Protein AF-A0A926H171-F1 (afdb_monomer)

Radius of gyration: 18.85 Å; Cα contacts (8 Å, |Δi|>4): 14; chains: 1; bounding box: 48×24×40 Å

Structure (mmCIF, N/CA/C/O backbone):
data_AF-A0A926H171-F1
#
_entry.id   AF-A0A926H171-F1
#
loop_
_atom_site.group_PDB
_atom_site.id
_atom_site.type_symbol
_atom_site.label_atom_id
_atom_site.label_alt_id
_atom_site.label_comp_id
_atom_site.label_asym_id
_atom_site.label_entity_id
_atom_site.label_seq_id
_atom_site.pdbx_PDB_ins_code
_atom_site.Cartn_x
_atom_site.Cartn_y
_atom_site.Cartn_z
_atom_site.occupancy
_atom_site.B_iso_or_equiv
_atom_site.auth_seq_id
_atom_site.auth_comp_id
_atom_site.auth_asym_id
_atom_site.auth_atom_id
_atom_site.pdbx_PDB_model_num
ATOM 1 N N . MET A 1 1 ? 33.001 -5.082 -16.791 1.00 49.00 1 MET A N 1
ATOM 2 C CA . MET A 1 1 ? 31.889 -4.199 -16.366 1.00 49.00 1 MET A CA 1
ATOM 3 C C . MET A 1 1 ? 30.889 -5.026 -15.550 1.00 49.00 1 MET A C 1
ATOM 5 O O . MET A 1 1 ? 30.113 -5.771 -16.131 1.00 49.00 1 MET A O 1
ATOM 9 N N . ASN A 1 2 ? 30.953 -4.968 -14.213 1.00 53.59 2 ASN A N 1
ATOM 10 C CA . ASN A 1 2 ? 30.088 -5.729 -13.294 1.00 53.59 2 ASN A CA 1
ATOM 11 C C . ASN A 1 2 ? 28.618 -5.270 -13.402 1.00 53.59 2 ASN A C 1
ATOM 13 O O . ASN A 1 2 ? 28.209 -4.334 -12.718 1.00 53.59 2 ASN A O 1
ATOM 17 N N . ARG A 1 3 ? 27.794 -5.920 -14.233 1.00 62.59 3 ARG A N 1
ATOM 18 C CA . ARG A 1 3 ? 26.340 -5.674 -14.268 1.00 62.59 3 ARG A CA 1
ATOM 19 C C . ARG A 1 3 ? 25.646 -6.490 -13.175 1.00 62.59 3 ARG A C 1
ATOM 21 O O . ARG A 1 3 ? 24.990 -7.481 -13.460 1.00 62.59 3 ARG A O 1
ATOM 28 N N . ARG A 1 4 ? 25.795 -6.069 -11.914 1.00 67.19 4 ARG A N 1
ATOM 29 C CA . ARG A 1 4 ? 25.124 -6.711 -10.764 1.00 67.19 4 ARG A CA 1
ATOM 30 C C . ARG A 1 4 ? 23.589 -6.583 -10.805 1.00 67.19 4 ARG A C 1
ATOM 32 O O . ARG A 1 4 ? 22.918 -7.393 -10.186 1.00 67.19 4 ARG A O 1
ATOM 39 N N . PHE A 1 5 ? 23.035 -5.638 -11.579 1.00 71.25 5 PHE A N 1
ATOM 40 C CA . PHE A 1 5 ? 21.583 -5.448 -11.738 1.00 71.25 5 PHE A CA 1
ATOM 41 C C . PHE A 1 5 ? 21.187 -5.138 -13.197 1.00 71.25 5 PHE A C 1
ATOM 43 O O . PHE A 1 5 ? 21.019 -3.971 -13.558 1.00 71.25 5 PHE A O 1
ATOM 50 N N . PRO A 1 6 ? 21.038 -6.156 -14.065 1.00 71.31 6 PRO A N 1
ATOM 51 C CA . PRO A 1 6 ? 20.669 -5.953 -15.469 1.00 71.31 6 PRO A CA 1
ATOM 52 C C . PRO A 1 6 ? 19.261 -5.357 -15.644 1.00 71.31 6 PRO A C 1
ATOM 54 O O . PRO A 1 6 ? 19.055 -4.555 -16.552 1.00 71.31 6 PRO A O 1
ATOM 57 N N . ALA A 1 7 ? 18.320 -5.664 -14.741 1.00 65.75 7 ALA A N 1
ATOM 58 C CA . ALA A 1 7 ? 16.943 -5.164 -14.793 1.00 65.75 7 ALA A CA 1
ATOM 59 C C . ALA A 1 7 ? 16.853 -3.628 -14.663 1.00 65.75 7 ALA A C 1
ATOM 61 O O . ALA A 1 7 ? 16.135 -2.976 -15.417 1.00 65.75 7 ALA A O 1
ATOM 62 N N . LEU A 1 8 ? 17.661 -3.019 -13.786 1.00 70.69 8 LE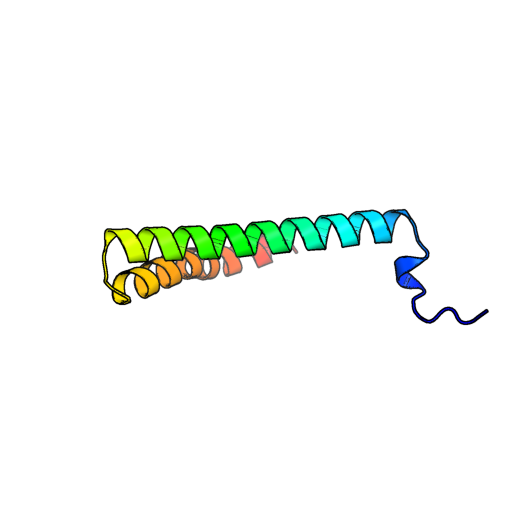U A N 1
ATOM 63 C CA . LEU A 1 8 ? 17.699 -1.562 -13.574 1.00 70.69 8 LEU A CA 1
ATOM 64 C C . LEU A 1 8 ? 18.456 -0.799 -14.677 1.00 70.69 8 LEU A C 1
ATOM 66 O O . LEU A 1 8 ? 18.494 0.434 -14.663 1.00 70.69 8 LEU A O 1
ATOM 70 N N . SER A 1 9 ? 19.056 -1.513 -15.636 1.00 76.25 9 SER A N 1
ATOM 71 C CA . SER A 1 9 ? 19.752 -0.900 -16.771 1.00 76.25 9 SER A CA 1
ATOM 72 C C . SER A 1 9 ? 18.785 -0.339 -17.815 1.00 76.25 9 SER A C 1
ATOM 74 O O . SER A 1 9 ? 19.182 0.522 -18.600 1.00 76.25 9 SER A O 1
ATOM 76 N N . ASN A 1 10 ? 17.532 -0.807 -17.842 1.00 84.81 10 ASN A N 1
ATOM 77 C CA . ASN A 1 10 ? 16.511 -0.306 -18.754 1.00 84.81 10 ASN A CA 1
ATOM 78 C C . ASN A 1 10 ? 15.780 0.894 -18.125 1.00 84.81 10 ASN A C 1
ATOM 80 O O . ASN A 1 10 ? 15.182 0.784 -17.054 1.00 84.81 10 ASN A O 1
ATOM 84 N N . ARG A 1 11 ? 15.820 2.053 -18.799 1.00 83.94 11 ARG A N 1
ATOM 85 C CA . ARG A 1 11 ? 15.229 3.311 -18.308 1.00 83.94 11 ARG A CA 1
ATOM 86 C C . ARG A 1 11 ? 13.729 3.185 -18.027 1.00 83.94 11 ARG A C 1
ATOM 88 O O . ARG A 1 11 ? 13.278 3.712 -17.013 1.00 83.94 11 ARG A O 1
ATOM 95 N N . ASN A 1 12 ? 12.986 2.479 -18.879 1.00 86.94 12 ASN A N 1
ATOM 96 C CA . ASN A 1 12 ? 11.540 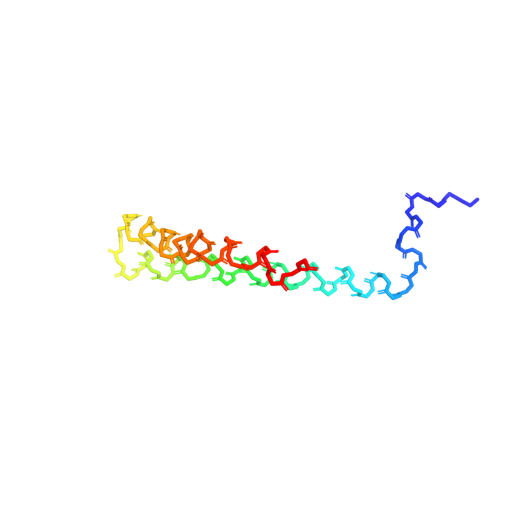2.304 -18.717 1.00 86.94 12 ASN A CA 1
ATOM 97 C C . ASN A 1 12 ? 11.227 1.429 -17.500 1.00 86.94 12 ASN A C 1
ATOM 99 O O . ASN A 1 12 ? 10.386 1.796 -16.685 1.00 86.94 12 ASN A O 1
ATOM 103 N N . PHE A 1 13 ? 11.971 0.332 -17.318 1.00 86.56 13 PHE A N 1
ATOM 104 C CA . PHE A 1 13 ? 11.829 -0.523 -16.138 1.00 86.56 13 PHE A CA 1
ATOM 105 C C . PHE A 1 13 ? 12.172 0.226 -14.847 1.00 86.56 13 PHE A C 1
ATOM 107 O O . PHE A 1 13 ? 11.469 0.095 -13.854 1.00 86.56 13 PHE A O 1
ATOM 114 N N . ARG A 1 14 ? 13.211 1.067 -14.857 1.00 86.88 14 ARG A N 1
ATOM 115 C CA . ARG A 1 14 ? 13.595 1.867 -13.686 1.00 86.88 14 ARG A CA 1
ATOM 116 C C . ARG A 1 14 ? 12.531 2.896 -13.295 1.00 86.88 14 ARG A C 1
ATOM 118 O O . ARG A 1 14 ? 12.303 3.090 -12.106 1.00 86.88 14 ARG A O 1
ATOM 125 N N . LEU A 1 15 ? 11.894 3.544 -14.273 1.00 90.38 15 LEU A N 1
ATOM 126 C CA . LEU A 1 15 ? 10.788 4.476 -14.024 1.00 90.38 15 LEU A CA 1
ATOM 127 C C . LEU A 1 15 ? 9.557 3.748 -13.481 1.00 90.38 15 LEU A C 1
ATOM 129 O O . LEU A 1 15 ? 8.981 4.198 -12.494 1.00 90.38 15 LEU A O 1
ATOM 133 N N . LEU A 1 16 ? 9.202 2.608 -14.081 1.00 91.81 16 LEU A N 1
ATOM 134 C CA . LEU A 1 16 ? 8.101 1.774 -13.609 1.00 91.81 16 LEU A CA 1
ATOM 135 C C . LEU A 1 16 ? 8.356 1.295 -12.180 1.00 91.81 16 LEU A C 1
ATOM 137 O O . LEU A 1 16 ? 7.517 1.509 -11.319 1.00 91.81 16 LEU A O 1
ATOM 141 N N . TRP A 1 17 ? 9.542 0.751 -11.904 1.00 91.31 17 TRP A N 1
ATOM 142 C CA . TRP A 1 17 ? 9.921 0.269 -10.579 1.00 91.31 17 TRP A CA 1
ATOM 143 C C . TRP A 1 17 ? 9.898 1.382 -9.526 1.00 91.31 17 TRP A C 1
ATOM 145 O O . TRP A 1 17 ? 9.314 1.199 -8.463 1.00 91.31 17 TRP A O 1
ATOM 155 N N . ALA A 1 18 ? 10.465 2.556 -9.825 1.00 91.75 18 ALA A N 1
ATOM 156 C CA . ALA A 1 18 ? 10.426 3.695 -8.909 1.00 91.75 18 ALA A CA 1
ATOM 157 C C . ALA A 1 18 ? 8.986 4.163 -8.643 1.00 91.75 18 ALA A C 1
ATOM 159 O O . ALA A 1 18 ? 8.620 4.384 -7.490 1.00 91.75 18 ALA A O 1
ATOM 160 N N . GLY A 1 19 ? 8.155 4.252 -9.687 1.00 93.00 19 GLY A N 1
ATOM 161 C CA . GLY A 1 19 ? 6.734 4.565 -9.546 1.00 93.00 19 GLY A CA 1
ATOM 162 C C . GLY A 1 19 ? 6.008 3.538 -8.680 1.00 93.00 19 GLY A C 1
ATOM 163 O O . GLY A 1 19 ? 5.300 3.906 -7.751 1.00 93.00 19 GLY A O 1
ATOM 164 N N . GLN A 1 20 ? 6.262 2.251 -8.910 1.00 93.50 20 GLN A N 1
ATOM 165 C CA . GLN A 1 20 ? 5.670 1.153 -8.151 1.00 93.50 20 GLN A CA 1
ATOM 166 C C . GLN A 1 20 ? 6.060 1.206 -6.671 1.00 93.50 20 GLN A C 1
ATOM 168 O O . GLN A 1 20 ? 5.201 1.040 -5.811 1.00 93.50 20 GLN A O 1
ATOM 173 N N . VAL A 1 21 ? 7.329 1.489 -6.364 1.00 95.19 21 VAL A N 1
ATOM 174 C CA . VAL A 1 21 ? 7.803 1.661 -4.983 1.00 95.19 21 VAL A CA 1
ATOM 175 C C . VAL A 1 21 ? 7.070 2.815 -4.301 1.00 95.19 21 VAL A C 1
ATOM 177 O O . VAL A 1 21 ? 6.57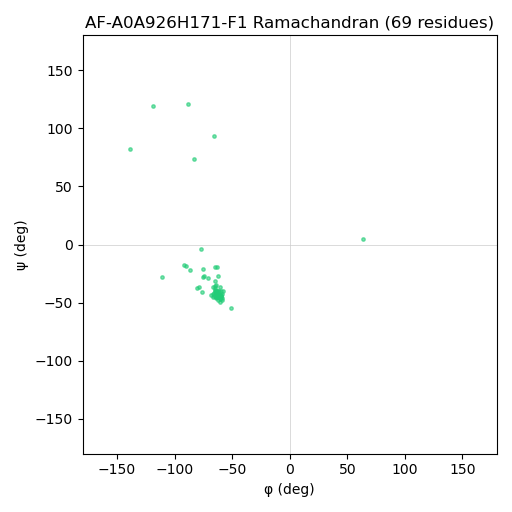2 2.641 -3.190 1.00 95.19 21 VAL A O 1
ATOM 180 N N . VAL A 1 22 ? 6.949 3.967 -4.967 1.00 95.81 22 VAL A N 1
ATOM 181 C CA . VAL A 1 22 ? 6.242 5.136 -4.418 1.00 95.81 22 VAL A CA 1
ATOM 182 C C . VAL A 1 22 ? 4.754 4.840 -4.219 1.00 95.81 22 VAL A C 1
ATOM 184 O O . VAL A 1 22 ? 4.211 5.128 -3.153 1.00 95.81 22 VAL A O 1
ATOM 187 N N . SER A 1 23 ? 4.094 4.221 -5.198 1.00 95.06 23 SER A N 1
ATOM 188 C CA . S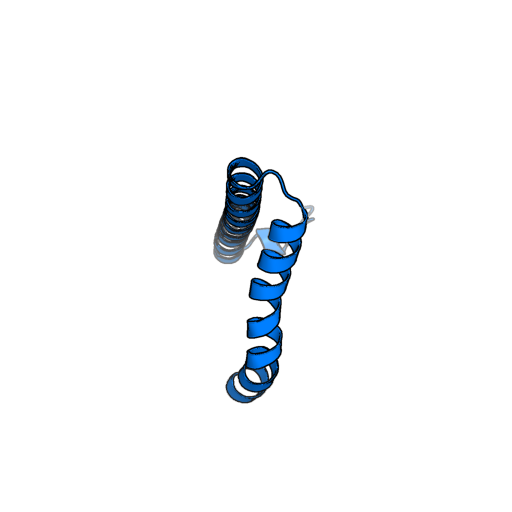ER A 1 23 ? 2.678 3.849 -5.109 1.00 95.06 23 SER A CA 1
ATOM 189 C C . SER A 1 23 ? 2.408 2.850 -3.985 1.00 95.06 23 SER A C 1
ATOM 191 O O . SER A 1 23 ? 1.448 3.017 -3.231 1.00 95.06 23 SER A O 1
ATOM 193 N N . LEU A 1 24 ? 3.260 1.832 -3.833 1.00 94.81 24 LEU A N 1
ATOM 194 C CA . LEU A 1 24 ? 3.142 0.855 -2.752 1.00 94.81 24 LEU A CA 1
ATOM 195 C C . LEU A 1 24 ? 3.376 1.510 -1.388 1.00 94.81 24 LEU A C 1
ATOM 197 O O . LEU A 1 24 ? 2.583 1.303 -0.473 1.00 94.81 24 LEU A O 1
ATOM 201 N N . ALA A 1 25 ? 4.401 2.355 -1.261 1.00 94.94 25 ALA A N 1
ATOM 202 C CA . ALA A 1 25 ? 4.673 3.084 -0.025 1.00 94.94 25 ALA A CA 1
ATOM 203 C C . ALA A 1 25 ? 3.500 3.996 0.371 1.00 94.94 25 ALA A C 1
ATOM 205 O O . ALA A 1 25 ? 3.047 3.949 1.514 1.00 94.94 25 ALA A O 1
ATOM 206 N N . GLY A 1 26 ? 2.954 4.762 -0.578 1.00 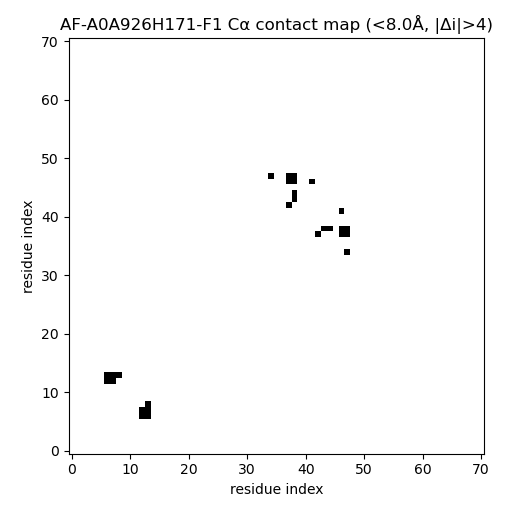92.62 26 GLY A N 1
ATOM 207 C CA .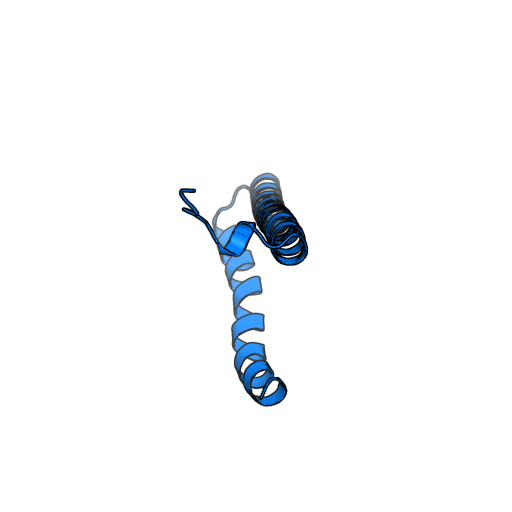 GLY A 1 26 ? 1.789 5.619 -0.346 1.00 92.62 26 GLY A CA 1
ATOM 208 C C . GLY A 1 26 ? 0.545 4.829 0.066 1.00 92.62 26 GLY A C 1
ATOM 209 O O . GLY A 1 26 ? -0.159 5.224 0.994 1.00 92.62 26 GLY A O 1
ATOM 210 N N . SER A 1 27 ? 0.315 3.670 -0.555 1.00 93.06 27 SER A N 1
ATOM 211 C CA . SER A 1 27 ? -0.799 2.781 -0.199 1.00 93.06 27 SER A CA 1
ATOM 212 C C . SER A 1 27 ? -0.664 2.242 1.229 1.00 93.06 27 SER A C 1
ATOM 214 O O . SER A 1 27 ? -1.632 2.246 1.992 1.00 93.06 27 SER A O 1
ATOM 216 N N . GLN A 1 28 ? 0.547 1.840 1.627 1.00 88.56 28 GLN A N 1
ATOM 217 C CA . GLN A 1 28 ? 0.819 1.377 2.989 1.00 88.56 28 GLN A CA 1
ATOM 218 C C . GLN A 1 28 ? 0.684 2.508 4.011 1.00 88.56 28 GLN A C 1
ATOM 220 O O . GLN A 1 28 ? 0.067 2.313 5.056 1.00 88.56 28 GLN A O 1
ATOM 225 N N . MET A 1 29 ? 1.190 3.705 3.702 1.00 92.00 29 MET A N 1
ATOM 226 C CA . MET A 1 29 ? 1.009 4.883 4.552 1.00 92.00 29 MET A CA 1
ATOM 227 C C . MET A 1 29 ? -0.469 5.212 4.756 1.00 92.00 29 MET A C 1
ATOM 229 O O . MET A 1 29 ? -0.894 5.432 5.887 1.00 92.00 29 MET A O 1
ATOM 233 N N . GLN A 1 30 ? -1.266 5.199 3.686 1.00 88.50 30 GLN A N 1
ATOM 234 C CA . GLN A 1 30 ? -2.705 5.430 3.777 1.00 88.50 30 GLN A C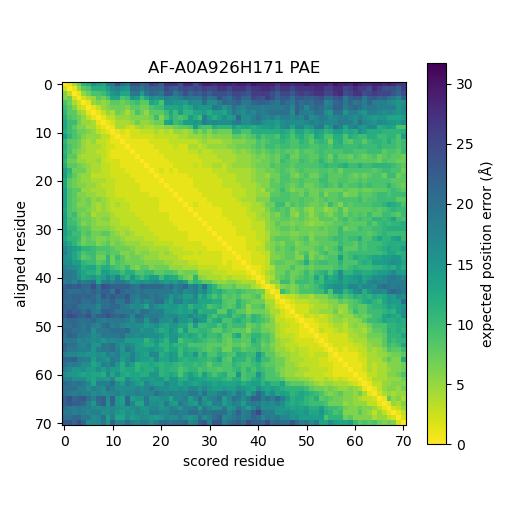A 1
ATOM 235 C C . GLN A 1 30 ? -3.383 4.370 4.652 1.00 88.50 30 GLN A C 1
ATOM 237 O O . GLN A 1 30 ? -4.217 4.700 5.492 1.00 88.50 30 GLN A O 1
ATOM 242 N N . ALA A 1 31 ? -3.015 3.095 4.493 1.00 85.88 31 ALA A N 1
ATOM 243 C CA . ALA A 1 31 ? -3.539 2.031 5.336 1.00 85.88 31 ALA A CA 1
ATOM 244 C C . ALA A 1 31 ? -3.209 2.259 6.819 1.00 85.88 31 ALA A C 1
ATOM 246 O O . ALA A 1 31 ? -4.096 2.101 7.655 1.00 85.88 31 ALA A O 1
ATOM 247 N N . VAL A 1 32 ? -1.979 2.655 7.151 1.00 85.31 32 VAL A N 1
ATOM 248 C CA . VAL A 1 32 ? -1.581 2.963 8.533 1.00 85.31 32 VAL A CA 1
ATOM 249 C C . VAL A 1 32 ? -2.345 4.170 9.073 1.00 85.31 32 VAL A C 1
ATOM 251 O O . VAL A 1 32 ? -2.882 4.083 10.170 1.00 85.31 32 VAL A O 1
ATOM 254 N N . ALA A 1 33 ? -2.467 5.251 8.298 1.00 86.75 33 ALA A N 1
ATOM 255 C CA . ALA A 1 33 ? -3.183 6.458 8.708 1.00 86.75 33 ALA A CA 1
ATOM 256 C C . ALA A 1 33 ? -4.659 6.181 9.032 1.00 86.75 33 ALA A C 1
ATOM 258 O O . ALA A 1 33 ? -5.155 6.624 10.061 1.00 86.75 33 ALA A O 1
ATOM 259 N N . ILE A 1 34 ? -5.344 5.388 8.201 1.00 83.94 34 ILE A N 1
ATOM 260 C CA . ILE A 1 34 ? -6.739 4.991 8.450 1.00 83.94 34 ILE A CA 1
ATOM 261 C C . ILE A 1 34 ? -6.851 4.183 9.748 1.00 83.94 34 ILE A C 1
ATOM 263 O O . ILE A 1 34 ? -7.742 4.436 10.554 1.00 83.94 34 ILE A O 1
ATOM 267 N N . ASN A 1 35 ? -5.952 3.219 9.970 1.00 76.88 35 ASN A N 1
ATOM 268 C CA . ASN A 1 35 ? -5.963 2.438 11.208 1.00 76.88 35 ASN A CA 1
ATOM 269 C C . ASN A 1 35 ? -5.681 3.320 12.430 1.00 76.88 35 ASN A C 1
ATOM 271 O O . ASN A 1 35 ? -6.350 3.180 13.449 1.00 76.88 35 ASN A O 1
ATOM 275 N N . TRP A 1 36 ? -4.727 4.243 12.323 1.00 82.25 36 TRP A N 1
ATOM 276 C CA . TRP A 1 36 ? -4.398 5.169 13.400 1.00 82.25 36 TRP A CA 1
ATOM 277 C C . TRP A 1 36 ? -5.580 6.080 13.755 1.00 82.25 36 TRP A C 1
ATOM 279 O O . TRP A 1 36 ? -5.951 6.151 14.919 1.00 82.25 36 TRP A O 1
ATOM 289 N N . GLU A 1 37 ? -6.232 6.695 12.766 1.00 82.19 37 GLU A N 1
ATOM 290 C CA . GLU A 1 37 ? -7.403 7.567 12.968 1.00 82.19 37 GLU A CA 1
ATOM 291 C C . GLU A 1 37 ? -8.556 6.829 13.666 1.00 82.19 37 GLU A C 1
ATOM 293 O O . GLU A 1 37 ? -9.197 7.348 14.582 1.00 82.19 37 GLU A O 1
ATOM 298 N N . ILE A 1 38 ? -8.824 5.588 13.253 1.00 78.50 38 ILE A N 1
ATOM 299 C CA . ILE A 1 38 ? -9.874 4.762 13.858 1.00 78.50 38 ILE A CA 1
ATOM 300 C C . ILE A 1 38 ? -9.515 4.431 15.306 1.00 78.50 38 ILE A C 1
ATOM 302 O O . ILE A 1 38 ? -10.381 4.490 16.181 1.00 78.50 38 ILE A O 1
ATOM 306 N N . TYR A 1 39 ? -8.248 4.111 15.573 1.00 74.88 39 TYR A N 1
ATOM 307 C CA . TYR A 1 39 ? -7.771 3.873 16.928 1.00 74.88 39 TYR A CA 1
ATOM 308 C C . TYR A 1 39 ? -7.898 5.125 17.801 1.00 74.88 39 TYR A C 1
ATOM 310 O O . TYR A 1 39 ? -8.412 5.030 18.911 1.00 74.88 39 TYR A O 1
ATOM 318 N N . GLU A 1 40 ? -7.512 6.294 17.293 1.00 78.12 40 GLU A N 1
ATOM 319 C CA . GLU A 1 40 ? -7.558 7.560 18.028 1.00 78.12 40 GLU A CA 1
ATOM 320 C C . GLU A 1 40 ? -8.995 7.967 18.384 1.00 78.12 40 GLU A C 1
ATOM 322 O O . GLU A 1 40 ? -9.266 8.362 19.517 1.00 78.12 40 GLU A O 1
ATOM 327 N N . ARG A 1 41 ? -9.949 7.784 17.461 1.00 70.69 41 ARG A N 1
ATOM 328 C CA . ARG A 1 41 ? -11.366 8.100 17.713 1.00 70.69 41 ARG A CA 1
ATOM 329 C C . ARG A 1 41 ? -12.084 7.107 18.621 1.00 70.69 41 ARG A C 1
ATOM 331 O O . ARG A 1 41 ? -13.075 7.475 19.245 1.00 70.69 41 ARG A O 1
ATOM 338 N N . THR A 1 42 ? -11.639 5.855 18.660 1.00 72.62 42 THR A N 1
ATOM 339 C CA . THR A 1 42 ? -12.404 4.766 19.295 1.00 72.62 42 THR A CA 1
ATOM 340 C C . THR A 1 42 ? -11.750 4.247 20.573 1.00 72.62 42 THR A C 1
ATOM 342 O O . THR A 1 42 ? -12.429 3.689 21.430 1.00 72.62 42 THR A O 1
ATOM 345 N N . GLY A 1 43 ? -10.425 4.352 20.694 1.00 66.38 43 GLY A N 1
ATOM 346 C CA . GLY A 1 43 ? -9.638 3.763 21.783 1.00 66.38 43 GLY A CA 1
ATOM 347 C C . GLY A 1 43 ? -9.672 2.228 21.846 1.00 66.38 43 GLY A C 1
ATOM 348 O O . GLY A 1 43 ? -9.132 1.645 22.781 1.00 66.38 43 GLY A O 1
ATOM 349 N N . SER A 1 44 ? -10.308 1.553 20.878 1.00 62.91 44 SER A N 1
ATOM 350 C CA . SER A 1 44 ? -10.555 0.108 20.892 1.00 62.91 44 SER A CA 1
ATOM 351 C C . SER A 1 44 ? -9.890 -0.596 19.711 1.00 62.91 44 SER A C 1
ATOM 353 O O . SER A 1 44 ? -10.225 -0.370 18.546 1.00 62.91 44 SER A O 1
ATOM 355 N N . THR A 1 45 ? -8.984 -1.523 20.021 1.00 64.94 45 THR A N 1
ATOM 356 C CA . THR A 1 45 ? -8.313 -2.423 19.068 1.00 64.94 45 THR A CA 1
ATOM 357 C C . THR A 1 45 ? -9.272 -3.377 18.348 1.00 64.94 45 THR A C 1
ATOM 359 O O . THR A 1 45 ? -8.948 -3.865 17.267 1.00 64.94 45 THR A O 1
ATOM 362 N N . VAL A 1 46 ? -10.477 -3.610 18.882 1.00 68.75 46 VAL A N 1
ATOM 363 C CA . VAL A 1 46 ? -11.492 -4.475 18.252 1.00 68.75 46 VAL A CA 1
A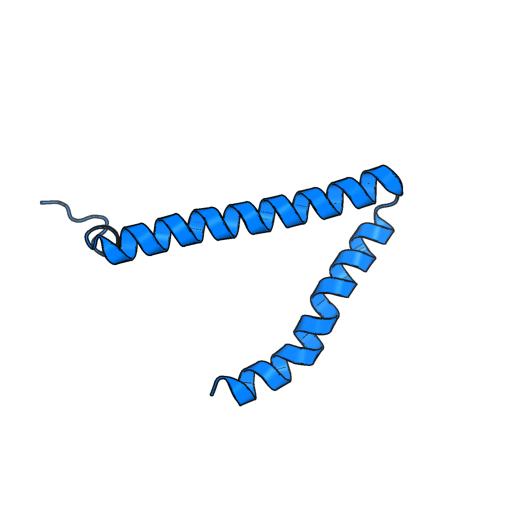TOM 364 C C . VAL A 1 46 ? -12.011 -3.867 16.946 1.00 68.75 46 VAL A C 1
ATOM 366 O O . VAL A 1 46 ? -12.220 -4.585 15.968 1.00 68.75 46 VAL A O 1
ATOM 369 N N . MET A 1 47 ? -12.152 -2.539 16.882 1.00 65.44 47 MET A N 1
ATOM 370 C CA . MET A 1 47 ? -12.634 -1.861 15.674 1.00 65.44 47 MET A CA 1
ATOM 371 C C . MET A 1 47 ? -11.607 -1.894 14.535 1.00 65.44 47 MET A C 1
ATOM 373 O O . MET A 1 47 ? -11.994 -1.984 13.372 1.00 65.44 47 MET A O 1
ATOM 377 N N . LEU A 1 48 ? -10.310 -1.953 14.857 1.00 66.06 48 LEU A N 1
ATOM 378 C CA . LEU A 1 48 ? -9.250 -2.214 13.875 1.00 66.06 48 LEU A CA 1
ATOM 379 C C . LEU A 1 48 ? -9.380 -3.616 13.263 1.00 66.06 48 LEU A C 1
ATOM 381 O O . LEU A 1 48 ? -9.237 -3.783 12.052 1.00 66.06 48 LEU A O 1
ATOM 385 N N . GLY A 1 49 ? -9.722 -4.617 14.084 1.00 67.31 49 GLY A N 1
ATOM 386 C CA . GLY A 1 49 ? -10.002 -5.977 13.621 1.00 67.31 49 GLY A CA 1
ATOM 387 C C . GLY A 1 49 ? -11.188 -6.036 12.651 1.00 67.31 49 GLY A C 1
ATOM 388 O O . GLY A 1 49 ? -11.088 -6.660 11.596 1.00 67.31 49 GLY A O 1
ATOM 389 N N . ILE A 1 50 ? -12.278 -5.321 12.952 1.00 73.69 50 ILE A N 1
ATOM 390 C CA . ILE A 1 50 ? -13.459 -5.232 12.073 1.00 73.69 50 ILE A CA 1
ATOM 391 C C . ILE A 1 50 ? -13.122 -4.540 10.746 1.00 73.69 50 ILE A C 1
ATOM 393 O O . ILE A 1 50 ? -13.558 -4.996 9.693 1.00 73.69 50 ILE A O 1
ATOM 397 N N . VAL A 1 51 ? -12.315 -3.478 10.762 1.00 73.81 51 VAL A N 1
ATOM 398 C CA . VAL A 1 51 ? -11.879 -2.774 9.540 1.00 73.81 51 VAL A CA 1
ATOM 399 C C . VAL A 1 51 ? -11.003 -3.672 8.664 1.00 73.81 51 VAL A C 1
ATOM 401 O O . VAL A 1 51 ? -11.154 -3.687 7.441 1.00 73.81 51 VAL A O 1
ATOM 404 N N . GLY A 1 52 ? -10.129 -4.472 9.281 1.00 73.00 52 GLY A N 1
ATOM 405 C CA . GLY A 1 52 ? -9.375 -5.51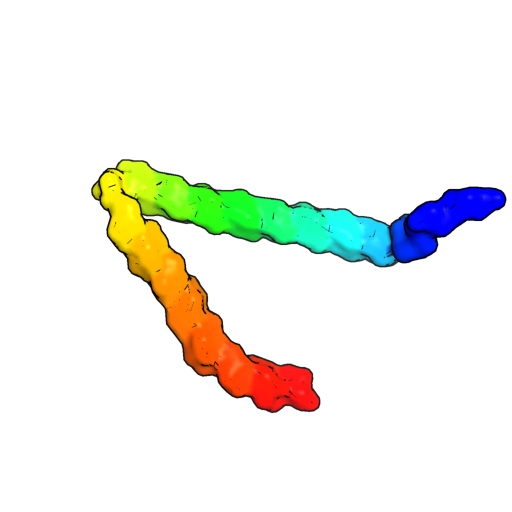6 8.589 1.00 73.00 52 GLY A CA 1
ATOM 406 C C . GLY A 1 52 ? -10.291 -6.544 7.919 1.00 73.00 52 GLY A C 1
ATOM 407 O O . GLY A 1 52 ? -10.136 -6.822 6.728 1.00 73.00 52 GLY A O 1
ATOM 408 N N . LEU A 1 53 ? -11.297 -7.045 8.643 1.00 77.50 53 LEU A N 1
ATOM 409 C CA . LEU A 1 53 ? -12.299 -7.966 8.095 1.00 77.50 53 LEU A CA 1
ATOM 410 C C . LEU A 1 53 ? -13.087 -7.329 6.943 1.00 77.50 53 LEU A C 1
ATOM 412 O O . LEU A 1 53 ? -13.227 -7.944 5.889 1.00 77.50 53 LEU A O 1
ATOM 416 N N . ALA A 1 54 ? -13.522 -6.077 7.085 1.00 79.38 54 ALA A N 1
ATOM 417 C CA . ALA A 1 54 ? -14.242 -5.344 6.045 1.00 79.38 54 ALA A CA 1
ATOM 418 C C . ALA A 1 54 ? -13.415 -5.137 4.764 1.00 79.38 54 ALA A C 1
ATOM 420 O O . ALA A 1 54 ? -13.988 -5.043 3.682 1.00 79.38 54 ALA A O 1
ATOM 421 N N . ARG A 1 55 ? -12.077 -5.104 4.854 1.00 75.25 55 ARG A N 1
ATOM 422 C CA . ARG A 1 55 ? -11.184 -5.097 3.682 1.00 75.25 55 ARG A CA 1
ATOM 423 C C . ARG A 1 55 ? -11.054 -6.467 3.022 1.00 75.25 55 ARG A C 1
ATOM 425 O O . ARG A 1 55 ? -11.013 -6.545 1.799 1.00 75.25 55 ARG A O 1
ATOM 432 N N . VAL A 1 56 ? -10.962 -7.534 3.811 1.00 77.88 56 VAL A N 1
ATOM 433 C CA . VAL A 1 56 ? -10.707 -8.893 3.303 1.00 77.88 56 VAL A CA 1
ATOM 434 C C . VAL A 1 56 ? -11.967 -9.542 2.728 1.00 77.88 56 VAL A C 1
ATOM 436 O O . VAL A 1 56 ? -11.889 -10.215 1.705 1.00 77.88 56 VAL A O 1
ATOM 439 N N . VAL A 1 57 ? -13.134 -9.306 3.329 1.00 85.44 57 VAL A N 1
ATOM 440 C CA . VAL A 1 57 ? -14.426 -9.849 2.872 1.00 85.44 57 VAL A CA 1
ATOM 441 C C . VAL A 1 57 ? -14.689 -9.598 1.379 1.00 85.44 57 VAL A C 1
ATOM 443 O O . VAL A 1 57 ? -14.894 -10.574 0.656 1.00 85.44 57 VAL A O 1
ATOM 446 N N . PRO A 1 58 ? -14.644 -8.355 0.862 1.00 77.69 58 PRO A N 1
ATOM 447 C CA . PRO A 1 58 ? -14.879 -8.113 -0.557 1.00 77.69 58 PRO A CA 1
ATOM 448 C C . PRO A 1 58 ? -13.805 -8.761 -1.434 1.00 77.69 58 PRO A C 1
ATOM 450 O O . PRO A 1 58 ? -14.134 -9.273 -2.496 1.00 77.69 58 PRO A O 1
ATOM 453 N N . ILE A 1 59 ? -12.544 -8.826 -0.994 1.00 81.62 59 ILE A N 1
ATOM 454 C CA . ILE A 1 59 ? -11.487 -9.520 -1.747 1.00 81.62 59 ILE A CA 1
ATOM 455 C C . ILE A 1 59 ? -11.829 -11.004 -1.900 1.00 81.62 59 ILE A C 1
ATOM 457 O O . ILE A 1 59 ? -11.715 -11.544 -2.993 1.00 81.62 59 ILE A O 1
ATOM 461 N N . ILE A 1 60 ? -12.297 -11.668 -0.843 1.00 82.62 60 ILE A N 1
ATOM 462 C CA . ILE A 1 60 ? -12.694 -13.080 -0.918 1.00 82.62 60 ILE A CA 1
ATOM 463 C C . ILE A 1 60 ? -13.884 -13.251 -1.867 1.00 82.62 60 ILE A C 1
ATOM 465 O O . ILE A 1 60 ? -13.844 -14.109 -2.744 1.00 82.62 60 ILE A O 1
ATOM 469 N N . VAL A 1 61 ? -14.903 -12.397 -1.743 1.00 83.75 61 VAL A N 1
ATOM 470 C CA . VAL A 1 61 ? -16.111 -12.459 -2.579 1.00 83.75 61 VAL A CA 1
ATOM 471 C C . VAL A 1 61 ? -15.785 -12.229 -4.055 1.00 83.75 61 VAL A C 1
ATOM 473 O O . VAL A 1 61 ? -16.268 -12.964 -4.911 1.00 83.75 61 VAL A O 1
ATOM 476 N N . PHE A 1 62 ? -14.951 -11.236 -4.363 1.00 81.88 62 PHE A N 1
ATOM 477 C CA . PHE A 1 62 ? -14.664 -10.837 -5.738 1.00 81.88 62 PHE A CA 1
ATOM 478 C C . PHE A 1 62 ? -13.448 -11.534 -6.357 1.00 81.88 62 PHE A C 1
ATOM 480 O O . PHE A 1 62 ? -13.350 -11.549 -7.578 1.00 81.88 62 PHE A O 1
ATOM 487 N N . SER A 1 63 ? -12.541 -12.146 -5.588 1.00 80.19 63 SER A N 1
ATOM 488 C CA . SER A 1 63 ? -11.368 -12.849 -6.149 1.00 80.19 63 SER A CA 1
ATOM 489 C C . SER A 1 63 ? -11.753 -14.068 -6.991 1.00 80.19 63 SER A C 1
ATOM 491 O O . SER A 1 63 ? -11.143 -14.296 -8.034 1.00 80.19 63 SER A O 1
ATOM 493 N N . LEU A 1 64 ? -12.811 -14.788 -6.598 1.00 73.62 64 LEU A N 1
ATOM 494 C CA . LEU A 1 64 ? -13.401 -15.886 -7.374 1.00 73.62 64 LEU A CA 1
ATOM 495 C C . LEU A 1 64 ? -13.901 -15.428 -8.752 1.00 73.62 64 LEU A C 1
ATOM 497 O O . LEU A 1 64 ? -13.700 -16.128 -9.739 1.00 73.62 64 LEU A O 1
ATOM 501 N N . PHE A 1 65 ? -14.506 -14.242 -8.836 1.00 73.12 65 PHE A N 1
ATOM 502 C CA . PHE A 1 65 ? -14.970 -13.676 -10.107 1.00 73.12 65 PHE A CA 1
ATOM 503 C C . PHE A 1 65 ? -13.837 -13.026 -10.904 1.00 73.12 65 PHE A C 1
ATOM 505 O O . PHE A 1 65 ? -13.791 -13.146 -12.124 1.00 73.12 65 PHE A O 1
ATOM 512 N N . GLY A 1 66 ? -12.904 -12.363 -10.220 1.00 68.56 66 GLY A N 1
ATOM 513 C CA . GLY A 1 66 ? -11.766 -11.695 -10.845 1.00 68.56 66 GLY A CA 1
ATOM 514 C C . GLY A 1 66 ? -10.869 -12.661 -11.614 1.00 68.56 66 GLY A C 1
ATOM 515 O O . GLY A 1 66 ? -10.400 -12.305 -12.687 1.00 68.56 66 GLY A O 1
ATOM 516 N N . GLY A 1 67 ? -10.688 -13.890 -11.115 1.00 70.81 67 GLY A N 1
ATOM 517 C CA . GLY A 1 67 ? -9.922 -14.926 -11.813 1.00 70.81 67 GLY A CA 1
ATOM 518 C C . GLY A 1 67 ? -10.554 -15.374 -13.134 1.00 70.81 67 GLY A C 1
ATOM 519 O O . GLY A 1 67 ? -9.836 -15.575 -14.100 1.00 70.81 67 GLY A O 1
ATOM 520 N N . VAL A 1 68 ? -11.885 -15.466 -13.200 1.00 70.19 68 VAL A N 1
ATOM 521 C CA . VAL A 1 68 ? -12.612 -15.877 -14.419 1.00 70.19 68 VAL A CA 1
ATOM 522 C C . VAL A 1 68 ? -12.658 -14.764 -15.470 1.00 70.19 68 VAL A C 1
ATOM 524 O O . VAL A 1 68 ? -12.771 -15.045 -16.652 1.00 70.19 68 VAL A O 1
ATOM 527 N N . VAL A 1 69 ? -12.601 -13.498 -15.051 1.00 70.62 69 VAL A N 1
ATOM 528 C CA . VAL A 1 69 ? -12.620 -12.342 -15.967 1.00 70.62 69 VAL A CA 1
ATOM 529 C C . VAL A 1 69 ? -11.217 -11.982 -16.474 1.00 70.62 69 VAL A C 1
ATOM 531 O O . VAL A 1 69 ? -11.091 -11.298 -17.487 1.00 70.62 69 VAL A O 1
ATOM 534 N N . ALA A 1 70 ? -10.170 -12.381 -15.749 1.00 70.38 70 ALA A N 1
ATOM 535 C CA . ALA A 1 70 ? -8.782 -12.081 -16.091 1.00 70.38 70 ALA A CA 1
ATOM 536 C C . ALA A 1 70 ? -8.108 -13.141 -16.984 1.00 70.38 70 ALA A C 1
ATOM 538 O O . ALA A 1 70 ? -7.072 -12.821 -17.570 1.00 70.38 70 ALA A O 1
ATOM 539 N N . ASP A 1 71 ? -8.661 -14.358 -17.043 1.00 57.41 71 ASP A N 1
ATOM 540 C CA . ASP A 1 71 ? -8.289 -15.424 -17.993 1.00 57.41 71 ASP A CA 1
ATOM 541 C C . ASP A 1 71 ? -8.988 -15.213 -19.348 1.00 57.41 71 ASP A C 1
ATOM 543 O O . ASP A 1 71 ? -8.304 -15.341 -20.390 1.00 57.41 71 ASP A O 1
#

Solvent-accessible surface area (backbone atoms only — not comparable to full-atom values): 4183 Å² total; per-residue (Å²): 134,90,70,87,56,67,69,66,70,39,69,66,53,39,51,51,50,53,51,50,53,52,54,51,51,52,50,51,51,51,52,50,52,53,50,49,54,51,36,72,77,62,77,40,73,66,60,53,52,51,53,52,47,65,59,48,52,57,49,62,68,44,49,69,54,49,55,70,75,72,108

pLDDT: mean 78.55, std 10.79, range [49.0, 95.81]

Sequence (71 aa):
MNRRFPALSNRNFRLLWAGQVVSLAGSQMQAVAINWEIYERTGSTVMLGIVGLARVVPIIVFSLFGGVVAD

Mean predicted aligned error: 10.07 Å

Secondary structure (DSSP, 8-state):
---S-SGGGSHHHHHHHHHHHHHHHHHHHHHHHHHHHHHHHH--HHHHHHHHHHHHHHHHHHHHHHHHHH-

Foldseek 3Di:
DDCVDPQCVDPVSVVVVVVVVVVVVVVVVVLVVVLVVCCVVPVDPVVSVVVVVVVVVVCVVCVVVVVVVVD